Protein AF-A0A7Y5BHS4-F1 (afdb_monomer)

Nearest PDB structures (foldseek):
  1ybf-assembly1_B  TM=7.456E-01  e=8.784E-03  Bacteroides thetaiotaomicron VPI-548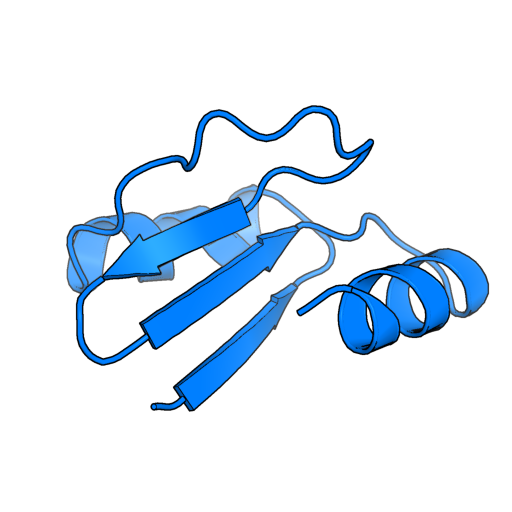2
  1ybf-assembly1_C  TM=6.634E-01  e=1.233E-02  Bacteroides thetaiotaomicron VPI-5482
  1ybf-assembly1_A  TM=7.054E-01  e=5.877E-02  Bacteroides thetaiotaomicron VPI-5482
  3fcd-assembly1_A  TM=4.802E-01  e=1.083E-01  uncultured bacterium
  3ey8-assembly1_A  TM=6.254E-01  e=5.909E-01  Vibrio cholerae

Sequence (57 aa):
MVFVSVALRSEAEPIIENFQLKLEDTKNRFSIYSSDRIKLIITGVGKINSAIGTAIL

Secondary structure (DSSP, 8-state):
-EEEEESSHHHHHHHHHHTTPEEP--SSSSEEEE-SSEEEEE--SSHHHHHHHHHH-

Solvent-accessible surface area (backbone atoms only — not comparable to full-atom values): 3358 Å² total; per-residue (Å²): 118,48,81,45,81,38,43,44,66,83,71,40,47,65,55,35,63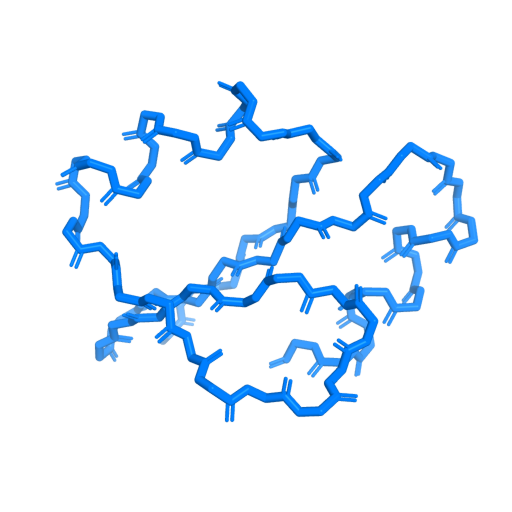,76,66,66,40,40,76,55,98,60,98,55,98,50,60,37,29,37,53,99,54,41,39,36,38,39,38,36,78,56,73,66,35,43,54,54,44,64,75,71,109

Foldseek 3Di:
DEEEEAADVVVCVVVCVVVVWDWDPDPDPWTWTDDPVYIYIHQHDDDVSRVVRVVVD

pLDDT: mean 94.28, std 4.71, range [78.25, 97.56]

Radius of gyration: 10.39 Å; Cα contacts (8 Å, |Δi|>4): 95; chains: 1; bounding box: 22×21×24 Å

Mean predicted aligned error: 2.71 Å

Structure (mmCIF, N/CA/C/O backbone):
data_AF-A0A7Y5BHS4-F1
#
_entry.id   AF-A0A7Y5BHS4-F1
#
loop_
_atom_site.group_PDB
_atom_site.id
_atom_site.type_symbol
_atom_site.label_atom_id
_atom_site.label_alt_id
_atom_site.label_comp_id
_atom_site.label_asym_id
_atom_site.label_entity_id
_atom_site.label_seq_id
_atom_site.pdbx_PDB_ins_code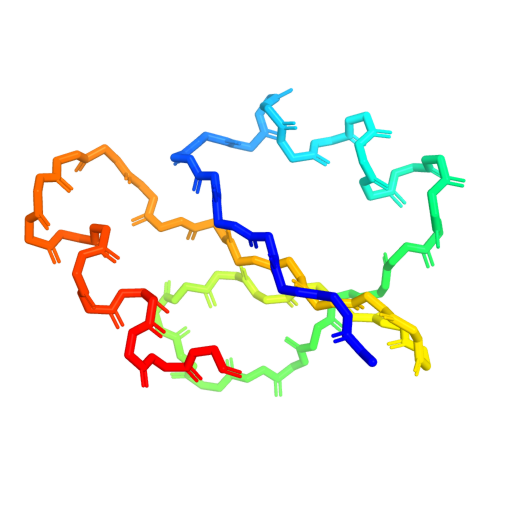
_atom_site.Cartn_x
_atom_site.Cartn_y
_atom_site.Cartn_z
_atom_site.occupancy
_atom_site.B_iso_or_equiv
_atom_site.auth_seq_id
_atom_site.auth_comp_id
_atom_site.auth_asym_id
_atom_site.auth_atom_id
_atom_site.pdbx_PDB_model_num
ATOM 1 N N . MET A 1 1 ? -14.227 -10.457 -3.569 1.00 85.31 1 MET A N 1
ATOM 2 C CA . MET A 1 1 ? -13.038 -9.743 -3.069 1.00 85.31 1 MET A CA 1
ATOM 3 C C . MET A 1 1 ? -12.831 -8.521 -3.942 1.00 85.31 1 MET A C 1
ATOM 5 O O . MET A 1 1 ? -12.946 -8.651 -5.154 1.00 85.31 1 MET A O 1
ATOM 9 N N . VAL A 1 2 ? -12.639 -7.350 -3.343 1.00 95.06 2 VAL A N 1
ATOM 10 C CA . VAL A 1 2 ? -12.419 -6.075 -4.038 1.00 95.06 2 VAL A CA 1
ATOM 11 C C . VAL A 1 2 ? -10.954 -5.691 -3.879 1.00 95.06 2 VAL A C 1
ATOM 13 O O . VAL A 1 2 ? -10.423 -5.747 -2.772 1.00 95.06 2 VAL A O 1
ATOM 16 N N . PHE A 1 3 ? -10.318 -5.301 -4.979 1.00 96.38 3 PHE A N 1
ATOM 17 C CA . PHE A 1 3 ? -8.920 -4.885 -4.998 1.00 96.38 3 PHE A CA 1
ATOM 18 C C . PHE A 1 3 ? -8.838 -3.376 -5.194 1.00 96.38 3 PHE A C 1
ATOM 20 O O . PHE A 1 3 ? -9.513 -2.819 -6.061 1.00 96.38 3 PHE A O 1
ATOM 27 N N . VAL A 1 4 ? -8.022 -2.722 -4.378 1.00 97.06 4 VAL A N 1
ATOM 28 C CA . VAL A 1 4 ? -7.839 -1.272 -4.390 1.00 97.06 4 VAL A CA 1
ATOM 29 C C . VAL A 1 4 ? -6.351 -0.973 -4.509 1.00 97.06 4 VAL A C 1
ATOM 31 O O . VAL A 1 4 ? -5.543 -1.475 -3.734 1.00 97.06 4 VAL A O 1
ATOM 34 N N . SER A 1 5 ? -5.981 -0.139 -5.475 1.00 97.00 5 SER A N 1
ATOM 35 C CA . SER A 1 5 ? -4.613 0.349 -5.641 1.00 97.00 5 SER A CA 1
ATOM 36 C C . SER A 1 5 ? -4.602 1.856 -5.457 1.00 97.00 5 SER A C 1
ATOM 38 O O . SER A 1 5 ? -5.363 2.560 -6.118 1.00 97.00 5 SER A O 1
ATOM 40 N N . VAL A 1 6 ? -3.718 2.347 -4.594 1.00 97.56 6 VAL A N 1
ATOM 41 C CA . VAL A 1 6 ? -3.524 3.780 -4.332 1.00 97.5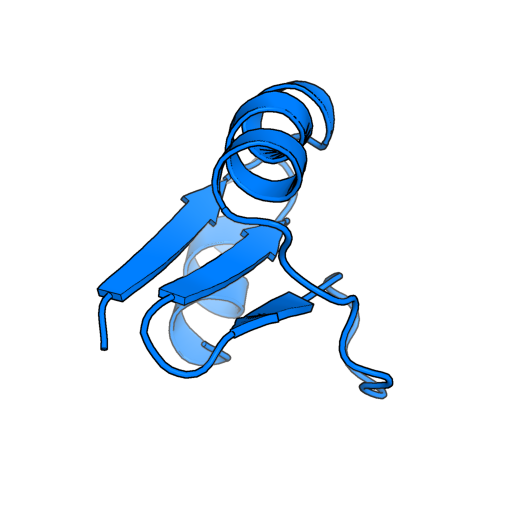6 6 VAL A CA 1
ATOM 42 C C . VAL A 1 6 ? -2.046 4.138 -4.410 1.00 97.56 6 VAL A C 1
ATOM 44 O O . VAL A 1 6 ? -1.177 3.285 -4.218 1.00 97.56 6 VAL A O 1
ATOM 47 N N . ALA A 1 7 ? -1.740 5.397 -4.714 1.00 97.44 7 ALA A N 1
ATOM 48 C CA . ALA A 1 7 ? -0.361 5.831 -4.887 1.00 97.44 7 ALA A CA 1
ATOM 49 C C . ALA A 1 7 ? 0.277 6.194 -3.542 1.00 97.44 7 ALA A C 1
ATOM 51 O O . ALA A 1 7 ? 1.440 5.866 -3.307 1.00 97.44 7 ALA A O 1
ATOM 52 N N . LEU A 1 8 ? -0.465 6.863 -2.659 1.00 97.19 8 LEU A N 1
ATOM 53 C CA . LEU A 1 8 ? 0.064 7.452 -1.431 1.00 97.19 8 LEU A CA 1
ATOM 54 C C . LEU A 1 8 ? -0.594 6.874 -0.179 1.00 97.19 8 LEU A C 1
ATOM 56 O O . LEU A 1 8 ? -1.751 6.461 -0.179 1.00 97.19 8 LEU A O 1
ATOM 60 N N . ARG A 1 9 ? 0.141 6.903 0.939 1.00 96.25 9 ARG A N 1
ATOM 61 C CA . ARG A 1 9 ? -0.388 6.437 2.226 1.00 96.25 9 ARG A CA 1
ATOM 62 C C . ARG A 1 9 ? -1.574 7.270 2.715 1.00 96.25 9 ARG A C 1
ATOM 64 O O . ARG A 1 9 ? -2.512 6.688 3.239 1.00 96.25 9 ARG A O 1
ATOM 71 N N . SER A 1 10 ? -1.568 8.579 2.481 1.00 97.19 10 SER A N 1
ATOM 72 C CA . SER A 1 10 ? -2.682 9.467 2.837 1.00 97.19 10 SER A CA 1
ATOM 73 C C . SER A 1 10 ? -3.987 9.124 2.108 1.00 97.19 10 SER A C 1
ATOM 75 O O . SER A 1 10 ? -5.064 9.376 2.632 1.00 97.19 10 SER A O 1
ATOM 77 N N . GLU A 1 11 ? -3.910 8.531 0.913 1.00 97.19 11 GLU A N 1
ATOM 78 C CA . GLU A 1 11 ? -5.081 8.031 0.176 1.00 97.19 11 GLU A CA 1
ATOM 79 C C . GLU A 1 11 ? -5.566 6.688 0.750 1.00 97.19 11 GLU A C 1
ATOM 81 O O . GLU A 1 11 ? -6.761 6.399 0.755 1.00 97.19 11 GLU A O 1
ATOM 86 N N . ALA A 1 12 ? -4.633 5.867 1.244 1.00 97.00 12 ALA A N 1
ATOM 87 C CA . ALA A 1 12 ? -4.901 4.547 1.809 1.00 97.00 12 ALA A CA 1
ATOM 88 C C . ALA A 1 12 ? -5.497 4.602 3.221 1.00 97.00 12 ALA A C 1
ATOM 90 O O . ALA A 1 12 ? -6.354 3.792 3.558 1.00 97.00 12 ALA A O 1
ATOM 91 N N . GLU A 1 13 ? -5.015 5.526 4.050 1.00 97.12 13 GLU A N 1
ATOM 92 C CA . GLU A 1 13 ? -5.328 5.651 5.477 1.00 97.12 13 GLU A CA 1
ATOM 93 C C . GLU A 1 13 ? -6.833 5.652 5.788 1.00 97.12 13 GLU A C 1
ATOM 95 O O . GLU A 1 13 ? -7.259 4.764 6.531 1.00 97.12 13 GLU A O 1
ATOM 100 N N . PRO A 1 14 ? -7.679 6.488 5.149 1.00 97.12 14 PRO A N 1
ATOM 101 C CA . PRO A 1 14 ? -9.118 6.446 5.405 1.00 97.12 14 PRO A CA 1
ATOM 102 C C . PRO A 1 14 ? -9.757 5.104 5.019 1.00 97.12 14 PRO A C 1
ATOM 104 O O . PRO A 1 14 ? -10.752 4.702 5.612 1.00 97.12 14 PRO A O 1
ATOM 107 N N . ILE A 1 15 ? -9.216 4.381 4.035 1.00 96.38 15 ILE A N 1
ATOM 108 C CA . ILE A 1 15 ? -9.737 3.068 3.628 1.00 96.38 15 ILE A CA 1
ATOM 109 C C . ILE A 1 15 ? -9.307 2.002 4.642 1.00 96.38 15 ILE A C 1
ATOM 111 O O . ILE A 1 15 ? -10.116 1.177 5.061 1.00 96.38 15 ILE A O 1
ATOM 115 N N . ILE A 1 16 ? -8.044 2.032 5.067 1.00 96.88 16 ILE A N 1
ATOM 116 C CA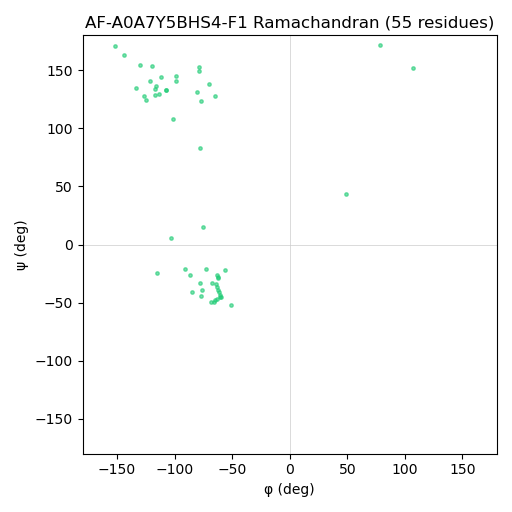 . ILE A 1 16 ? -7.497 1.103 6.060 1.00 96.88 16 ILE A CA 1
ATOM 117 C C . ILE A 1 16 ? -8.266 1.220 7.377 1.00 96.88 16 ILE A C 1
ATOM 119 O O . ILE A 1 16 ? -8.644 0.194 7.937 1.00 96.88 16 ILE A O 1
ATOM 123 N N . GLU A 1 17 ? -8.535 2.439 7.844 1.00 96.19 17 GLU A N 1
ATOM 124 C CA . GLU A 1 17 ? -9.252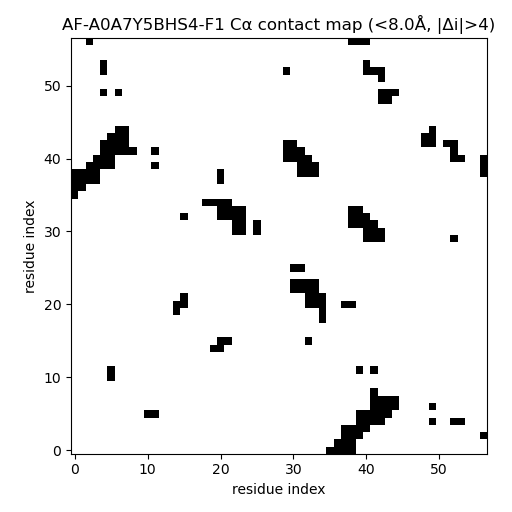 2.681 9.100 1.00 96.19 17 GLU A CA 1
ATOM 125 C C . GLU A 1 17 ? -10.725 2.268 9.016 1.00 96.19 17 GLU A C 1
ATOM 127 O O . GLU A 1 17 ? -11.194 1.499 9.856 1.00 96.19 17 GLU A O 1
ATOM 132 N N . ASN A 1 18 ? -11.444 2.703 7.973 1.00 96.38 18 ASN A N 1
ATOM 133 C CA . ASN A 1 18 ? -12.874 2.405 7.822 1.00 96.38 18 ASN A CA 1
ATOM 134 C C . ASN A 1 18 ? -13.159 0.907 7.647 1.00 96.38 18 ASN A C 1
ATOM 136 O O . ASN A 1 18 ? -14.190 0.417 8.104 1.00 96.38 18 ASN A O 1
ATOM 140 N N . PHE A 1 19 ? -12.257 0.177 6.985 1.00 95.06 19 PHE A N 1
ATOM 141 C CA . PHE A 1 19 ? -12.407 -1.260 6.735 1.00 95.06 19 PHE A CA 1
ATOM 142 C C . PHE A 1 19 ? -11.545 -2.137 7.650 1.00 95.06 19 PHE A C 1
ATOM 144 O O . PHE A 1 19 ? -11.526 -3.355 7.472 1.00 95.06 19 PHE A O 1
ATOM 151 N N . GLN A 1 20 ? -10.854 -1.534 8.624 1.00 95.12 20 GLN A N 1
ATOM 152 C CA . GLN A 1 20 ? -9.986 -2.206 9.598 1.00 95.12 20 GLN A CA 1
ATOM 153 C C . GLN A 1 20 ? -8.995 -3.186 8.944 1.00 95.12 20 GLN A C 1
ATOM 155 O O . GLN A 1 20 ? -8.806 -4.315 9.406 1.00 95.12 20 GLN A O 1
ATOM 160 N N . LEU A 1 21 ? -8.380 -2.766 7.833 1.00 96.25 21 LEU A N 1
ATOM 161 C CA . LEU A 1 21 ? -7.473 -3.616 7.064 1.00 96.25 21 LEU A CA 1
ATOM 162 C C . LEU A 1 21 ? -6.173 -3.852 7.838 1.00 96.25 21 LEU A C 1
ATOM 164 O O . LEU A 1 21 ? -5.596 -2.927 8.415 1.00 96.25 21 LEU A O 1
ATOM 168 N N . LYS A 1 22 ? -5.672 -5.087 7.815 1.00 96.31 22 LYS A N 1
ATOM 169 C CA . LYS A 1 22 ? -4.420 -5.457 8.486 1.00 96.31 22 LYS A CA 1
ATOM 170 C C . LYS A 1 22 ? -3.280 -5.485 7.485 1.00 96.31 22 LYS A C 1
ATOM 172 O O . LYS A 1 22 ? -3.468 -5.926 6.358 1.00 96.31 22 LYS A O 1
ATOM 177 N N . LEU A 1 23 ? -2.106 -5.016 7.899 1.00 95.06 23 LEU A N 1
ATOM 178 C CA . LEU A 1 23 ? -0.903 -5.119 7.079 1.00 95.06 23 LEU A CA 1
ATOM 179 C C . LEU A 1 23 ? -0.543 -6.598 6.905 1.00 95.06 23 LEU A C 1
ATOM 181 O O . LEU A 1 23 ? -0.422 -7.326 7.891 1.00 95.06 23 LEU A O 1
ATOM 185 N N . GLU A 1 24 ? -0.361 -7.026 5.662 1.00 93.12 24 GLU A N 1
ATOM 186 C CA . GLU A 1 24 ? 0.187 -8.340 5.359 1.00 93.12 24 GLU A CA 1
ATOM 187 C C . GLU A 1 24 ? 1.711 -8.299 5.487 1.00 93.12 24 GLU A C 1
ATOM 189 O O . GLU A 1 24 ? 2.378 -7.431 4.916 1.00 93.12 24 GLU A O 1
ATOM 194 N N . ASP A 1 25 ? 2.269 -9.271 6.204 1.00 81.75 25 ASP A N 1
ATOM 195 C CA . ASP A 1 25 ? 3.715 -9.457 6.284 1.00 81.75 25 ASP A CA 1
ATOM 196 C C . ASP A 1 25 ? 4.207 -10.135 4.997 1.00 81.75 25 ASP A C 1
ATOM 198 O O . ASP A 1 25 ? 4.301 -11.360 4.884 1.00 81.75 25 ASP A O 1
ATOM 202 N N . THR A 1 26 ? 4.417 -9.322 3.960 1.00 78.25 26 THR A N 1
ATOM 203 C CA . THR A 1 26 ? 4.890 -9.775 2.649 1.00 78.25 26 THR A CA 1
ATOM 204 C C . THR A 1 26 ? 6.298 -9.261 2.388 1.00 78.25 26 THR A C 1
ATOM 206 O O . THR A 1 26 ? 6.636 -8.125 2.706 1.00 78.25 26 THR A O 1
ATOM 209 N N . LYS A 1 27 ? 7.124 -10.069 1.714 1.00 79.00 27 LYS A N 1
ATOM 210 C CA . LYS A 1 27 ? 8.458 -9.652 1.235 1.00 79.00 27 LYS A CA 1
ATOM 211 C C . LYS A 1 27 ? 8.398 -8.731 0.005 1.00 79.00 27 LYS A C 1
ATOM 213 O O . LYS A 1 27 ? 9.398 -8.563 -0.692 1.00 79.00 27 LYS A O 1
ATOM 218 N N . ASN A 1 28 ? 7.227 -8.176 -0.302 1.00 81.62 28 ASN A N 1
ATOM 219 C CA . ASN A 1 28 ? 7.036 -7.316 -1.457 1.00 81.62 28 ASN A CA 1
ATOM 220 C C . ASN A 1 28 ? 7.551 -5.907 -1.167 1.00 81.62 28 ASN A C 1
ATOM 222 O O . ASN A 1 28 ? 7.540 -5.426 -0.039 1.00 81.62 28 ASN A O 1
ATOM 226 N N . ARG A 1 29 ? 7.964 -5.209 -2.227 1.00 88.31 29 ARG A N 1
ATOM 227 C CA . ARG A 1 29 ? 8.358 -3.797 -2.140 1.00 88.31 29 ARG A CA 1
ATOM 228 C C . ARG A 1 29 ? 7.198 -2.887 -1.705 1.00 88.31 29 ARG A C 1
ATOM 230 O O . ARG A 1 29 ? 7.441 -1.803 -1.184 1.00 88.31 29 ARG A O 1
ATOM 237 N N . PHE A 1 30 ? 5.961 -3.300 -1.968 1.00 93.25 30 PHE A N 1
ATOM 238 C CA . PHE A 1 30 ? 4.759 -2.528 -1.673 1.00 93.25 30 PHE A CA 1
ATOM 239 C C . PHE A 1 30 ? 4.106 -2.998 -0.380 1.00 93.25 30 PHE A C 1
ATOM 241 O O . PHE A 1 30 ? 4.065 -4.193 -0.096 1.00 93.25 30 PHE A O 1
ATOM 248 N N . SER A 1 31 ? 3.535 -2.055 0.366 1.00 94.56 31 SER A N 1
ATOM 249 C CA . SER A 1 31 ? 2.708 -2.372 1.527 1.00 94.56 31 SER A CA 1
ATOM 250 C C . SER A 1 31 ? 1.327 -2.827 1.064 1.00 94.56 31 SER A C 1
ATOM 252 O O . SER A 1 31 ? 0.638 -2.091 0.351 1.00 94.56 31 SER A O 1
ATOM 254 N N . ILE A 1 32 ? 0.934 -4.030 1.482 1.00 95.50 32 ILE A N 1
ATOM 255 C CA . ILE A 1 32 ? -0.362 -4.638 1.174 1.00 95.50 32 ILE A CA 1
ATOM 256 C C . ILE A 1 32 ? -1.155 -4.749 2.472 1.00 95.50 32 ILE A C 1
ATOM 258 O O . ILE A 1 32 ? -0.649 -5.251 3.471 1.00 95.50 32 ILE A O 1
ATOM 262 N N . TYR A 1 33 ? -2.394 -4.277 2.454 1.00 95.81 33 TYR A N 1
ATOM 263 C CA . TYR A 1 33 ? -3.340 -4.373 3.554 1.00 95.81 33 TYR A CA 1
ATOM 264 C C . TYR A 1 33 ? -4.523 -5.225 3.125 1.00 95.81 33 TYR A C 1
ATOM 266 O O . TYR A 1 33 ? -5.040 -5.038 2.025 1.00 95.81 33 TYR A O 1
ATOM 274 N N . SER A 1 34 ? -4.992 -6.134 3.969 1.00 95.12 34 SER A N 1
ATOM 275 C CA . SER A 1 34 ? -6.091 -7.020 3.598 1.00 95.12 34 SER A CA 1
ATOM 276 C C . SER A 1 34 ? -7.054 -7.337 4.734 1.00 95.12 34 SER A C 1
ATOM 278 O O . SER A 1 34 ? -6.816 -7.088 5.919 1.00 95.12 34 SER A O 1
ATOM 280 N N . SER A 1 35 ? -8.203 -7.835 4.298 1.00 93.69 35 SER A N 1
ATOM 281 C CA . SER A 1 35 ? -9.333 -8.366 5.047 1.00 93.69 35 SER A CA 1
ATOM 282 C C . SER A 1 35 ? -10.021 -9.403 4.145 1.00 93.69 35 SER A C 1
ATOM 284 O O . SER A 1 35 ? -9.738 -9.469 2.947 1.00 93.69 35 SER A O 1
ATOM 286 N N . ASP A 1 36 ? -10.977 -10.168 4.669 1.00 92.25 36 ASP A N 1
ATOM 287 C CA . ASP A 1 36 ? -11.693 -11.226 3.936 1.00 92.25 36 ASP A CA 1
ATOM 288 C C . ASP A 1 36 ? -12.378 -10.737 2.645 1.00 92.25 36 ASP A C 1
ATOM 290 O O . ASP A 1 36 ? -12.697 -11.521 1.748 1.00 92.25 36 ASP A O 1
ATOM 294 N N . ARG A 1 37 ? -12.660 -9.431 2.547 1.00 93.69 37 ARG A N 1
ATOM 295 C CA . ARG A 1 37 ? -13.405 -8.840 1.425 1.00 93.69 37 ARG A CA 1
ATOM 296 C C . ARG A 1 37 ? -12.602 -7.859 0.585 1.00 93.69 37 ARG A C 1
ATOM 298 O O . ARG A 1 37 ? -12.971 -7.668 -0.576 1.00 93.69 37 ARG A O 1
ATOM 305 N N . ILE A 1 38 ? -11.560 -7.240 1.138 1.00 96.00 38 ILE A N 1
ATOM 306 C CA . ILE A 1 38 ? -10.840 -6.118 0.523 1.00 96.00 38 ILE A CA 1
ATOM 307 C C . ILE A 1 38 ? -9.339 -6.353 0.632 1.00 96.00 38 ILE A C 1
ATOM 309 O O . ILE A 1 38 ? -8.841 -6.679 1.707 1.00 96.00 38 ILE A O 1
ATOM 313 N N . LYS A 1 39 ? -8.626 -6.112 -0.468 1.00 96.06 39 LYS A N 1
ATOM 314 C CA . LYS A 1 39 ? -7.166 -6.064 -0.511 1.00 96.06 39 LYS A CA 1
ATOM 315 C C . LYS A 1 39 ? -6.730 -4.727 -1.101 1.00 96.06 39 LYS A C 1
ATOM 317 O O . LYS A 1 39 ? -7.165 -4.353 -2.189 1.00 96.06 39 LYS A O 1
ATOM 322 N N . LEU A 1 40 ? -5.909 -3.995 -0.365 1.00 97.00 40 LEU A N 1
ATOM 323 C CA . LEU A 1 40 ? -5.409 -2.675 -0.712 1.00 97.00 40 LEU A CA 1
ATOM 324 C C . LEU A 1 40 ? -3.892 -2.724 -0.863 1.00 97.00 40 LEU A C 1
ATOM 326 O O . LEU A 1 40 ? -3.204 -3.253 0.004 1.00 97.00 40 LEU A O 1
ATOM 330 N N . ILE A 1 41 ? -3.357 -2.125 -1.922 1.00 97.06 41 ILE A N 1
ATOM 331 C CA . ILE A 1 41 ? -1.914 -1.954 -2.117 1.00 97.06 41 ILE A CA 1
ATOM 332 C C . ILE A 1 41 ? -1.557 -0.475 -2.254 1.00 97.06 41 ILE A C 1
ATOM 334 O O . ILE A 1 41 ? -2.272 0.291 -2.905 1.00 97.06 41 ILE A O 1
ATOM 338 N N . ILE A 1 42 ? -0.428 -0.082 -1.663 1.00 97.25 42 ILE A N 1
ATOM 339 C CA . ILE A 1 42 ? 0.161 1.250 -1.839 1.00 97.25 42 ILE A CA 1
ATOM 340 C C . ILE A 1 42 ? 1.323 1.132 -2.829 1.00 97.25 42 ILE A C 1
ATOM 342 O O . ILE A 1 42 ? 2.372 0.577 -2.497 1.00 97.25 42 ILE A O 1
ATOM 346 N N . THR A 1 43 ? 1.151 1.642 -4.049 1.00 96.88 43 THR A N 1
ATOM 347 C CA . THR A 1 43 ? 2.109 1.441 -5.152 1.00 96.88 43 THR A CA 1
ATOM 348 C C . THR A 1 43 ? 3.188 2.514 -5.241 1.00 96.88 43 THR A C 1
ATOM 350 O O . THR A 1 43 ? 4.222 2.297 -5.864 1.00 96.88 43 THR A O 1
ATOM 353 N N . GLY A 1 44 ? 2.973 3.697 -4.668 1.00 95.06 44 GLY A N 1
ATOM 354 C CA . GLY A 1 44 ? 3.746 4.884 -5.034 1.00 95.06 44 GLY A CA 1
ATOM 355 C C . GLY A 1 44 ? 3.263 5.505 -6.350 1.00 95.06 44 GLY A C 1
ATOM 356 O O . GLY A 1 44 ? 2.437 4.942 -7.071 1.00 95.06 44 GLY A O 1
ATOM 357 N N . VAL A 1 45 ? 3.794 6.686 -6.672 1.00 96.94 45 VAL A N 1
ATOM 358 C CA . VAL A 1 45 ? 3.412 7.467 -7.862 1.00 96.94 45 VAL A CA 1
ATOM 359 C C . VAL A 1 45 ? 4.072 6.910 -9.132 1.00 96.94 45 VAL A C 1
ATOM 361 O O . VAL A 1 45 ? 5.193 6.398 -9.098 1.00 96.94 45 VAL A O 1
ATOM 364 N N . GLY A 1 46 ? 3.390 7.060 -10.271 1.00 97.31 46 GLY A N 1
ATOM 365 C CA . GLY A 1 46 ? 3.919 6.780 -11.607 1.00 97.31 46 GLY A CA 1
ATOM 366 C C . GLY A 1 46 ? 3.347 5.516 -12.254 1.00 97.31 46 GLY A C 1
ATOM 367 O O . GLY A 1 46 ? 2.972 4.556 -11.585 1.00 97.31 46 GLY A O 1
ATOM 368 N N . LYS A 1 47 ? 3.309 5.507 -13.593 1.00 97.31 47 LYS A N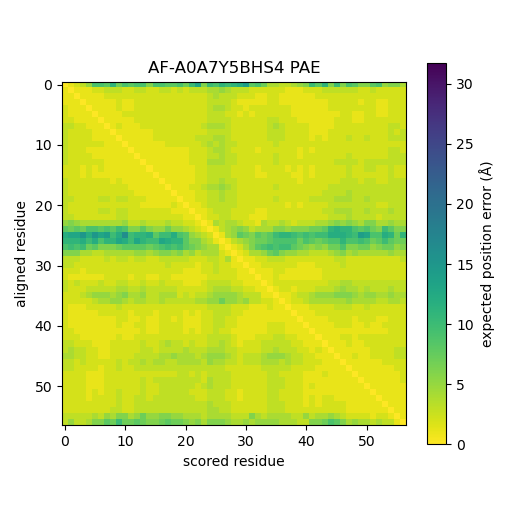 1
ATOM 369 C CA . LYS A 1 47 ? 2.664 4.443 -14.387 1.00 97.31 47 LYS A CA 1
ATOM 370 C C . LYS A 1 47 ? 3.302 3.067 -14.178 1.00 97.31 47 LYS A C 1
ATOM 372 O O . LYS A 1 47 ? 2.589 2.077 -14.089 1.00 97.31 47 LYS A O 1
ATOM 377 N N . ILE A 1 48 ? 4.632 3.013 -14.069 1.00 97.31 48 ILE A N 1
ATOM 378 C CA . ILE A 1 48 ? 5.372 1.756 -13.875 1.00 97.31 48 ILE A CA 1
ATOM 379 C C . ILE A 1 48 ? 5.040 1.147 -12.510 1.00 97.31 48 ILE A C 1
ATOM 381 O O . ILE A 1 48 ? 4.675 -0.020 -12.431 1.00 97.31 48 ILE A O 1
ATOM 385 N N . ASN A 1 49 ? 5.104 1.946 -11.444 1.00 96.56 49 ASN A N 1
ATOM 386 C CA . ASN A 1 49 ? 4.779 1.490 -10.094 1.00 96.56 49 ASN A CA 1
ATOM 387 C C . ASN A 1 49 ? 3.329 1.004 -9.988 1.00 96.56 49 ASN A C 1
ATOM 389 O O . ASN A 1 49 ? 3.084 -0.063 -9.433 1.00 96.56 49 ASN A O 1
ATOM 393 N N . SER A 1 50 ? 2.389 1.747 -10.580 1.00 96.56 50 SER A N 1
ATOM 394 C CA . SER A 1 50 ? 0.978 1.357 -10.635 1.00 96.56 50 SER A CA 1
ATOM 395 C C . SER A 1 50 ? 0.772 0.032 -11.380 1.00 96.56 50 SER A C 1
ATOM 397 O O . SER A 1 50 ? 0.079 -0.849 -10.871 1.00 96.56 50 SER A O 1
ATOM 399 N N . ALA A 1 51 ? 1.42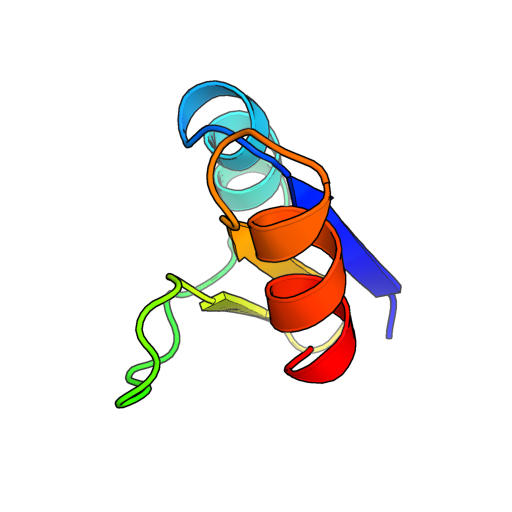2 -0.154 -12.534 1.00 97.19 51 ALA A N 1
ATOM 400 C CA . ALA A 1 51 ? 1.334 -1.395 -13.301 1.00 97.19 51 ALA A CA 1
ATOM 401 C C . ALA A 1 51 ? 1.897 -2.598 -12.526 1.00 97.19 51 ALA A C 1
ATOM 403 O O . ALA A 1 51 ? 1.239 -3.632 -12.442 1.00 97.19 51 ALA A O 1
ATOM 404 N N . ILE A 1 52 ? 3.081 -2.454 -11.915 1.00 95.75 52 ILE A N 1
ATOM 405 C CA . ILE A 1 52 ? 3.705 -3.528 -11.124 1.00 95.75 52 ILE A CA 1
ATOM 406 C C . ILE A 1 52 ? 2.847 -3.850 -9.896 1.00 95.75 52 ILE A C 1
ATOM 408 O O . ILE A 1 52 ? 2.571 -5.016 -9.635 1.00 95.75 52 ILE A O 1
ATOM 412 N N . GLY A 1 53 ? 2.403 -2.836 -9.149 1.00 95.00 53 GLY A N 1
ATOM 413 C CA . GLY A 1 53 ? 1.586 -3.038 -7.954 1.00 95.00 53 GLY A CA 1
ATOM 414 C C . GLY A 1 53 ? 0.258 -3.732 -8.258 1.00 95.00 53 GLY A C 1
ATOM 415 O O . GLY A 1 53 ? -0.121 -4.662 -7.555 1.00 95.00 53 GLY A O 1
ATOM 416 N N . THR A 1 54 ? -0.401 -3.355 -9.355 1.00 94.44 54 THR A N 1
ATOM 417 C CA . THR 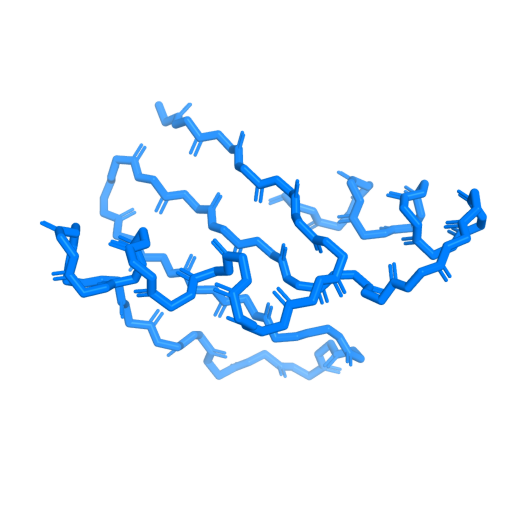A 1 54 ? -1.657 -3.996 -9.780 1.00 94.44 54 THR A CA 1
ATOM 418 C C . THR A 1 54 ? -1.453 -5.446 -10.220 1.00 94.44 54 THR A C 1
ATOM 420 O O . THR A 1 54 ? -2.330 -6.269 -9.996 1.00 94.44 54 THR A O 1
ATOM 423 N N . ALA A 1 55 ? -0.303 -5.790 -10.809 1.00 94.81 55 ALA A N 1
ATOM 424 C CA . ALA A 1 55 ? 0.004 -7.170 -11.191 1.00 94.81 55 ALA A CA 1
ATOM 425 C C . ALA A 1 55 ? 0.320 -8.091 -9.993 1.00 94.81 55 ALA A C 1
ATOM 427 O O . ALA A 1 55 ? 0.238 -9.308 -10.130 1.00 94.81 55 ALA A O 1
ATOM 428 N N . ILE A 1 56 ? 0.715 -7.522 -8.845 1.00 90.50 56 ILE A N 1
ATOM 429 C CA . ILE A 1 56 ? 1.042 -8.259 -7.608 1.00 90.50 56 ILE A CA 1
ATOM 430 C C . ILE A 1 56 ? -0.201 -8.523 -6.738 1.00 90.50 56 ILE A C 1
ATOM 432 O O . ILE A 1 56 ? -0.187 -9.463 -5.939 1.00 90.50 56 ILE A O 1
ATOM 436 N N . LEU A 1 57 ? -1.230 -7.673 -6.846 1.00 84.31 57 LEU A N 1
ATOM 437 C CA . LEU A 1 57 ? -2.474 -7.740 -6.061 1.00 84.31 57 LEU A CA 1
ATOM 438 C C . LEU A 1 57 ? -3.177 -9.097 -6.182 1.00 84.31 57 LEU A C 1
ATOM 440 O O . LEU A 1 57 ? -3.523 -9.636 -5.095 1.00 84.31 57 LEU A O 1
#